Protein AF-A0A2M7J0J9-F1 (afdb_monomer)

Secondary structure (DSSP, 8-state):
--------PPPPHHHHTTSSS-TTTPPPTTT---TTS--SS--TT----S-TTS-PPPHHHHHHHHHHHHHHHHHBTTB-HHHHHHHHHHHHHHHHHHHTT-TTTTPPP---SSHHHHHHHHHHHHHTT-SSPP----S-GGGS-TTS--

Sequence (150 aa):
MQRKVNGASLPPIRQLLVCGGDARIALDPQSGLNKYACRPYPDASLLAFGSSTASVISPAGFAAAEALRERLSQESGTASRAVIYARELQRIRLEL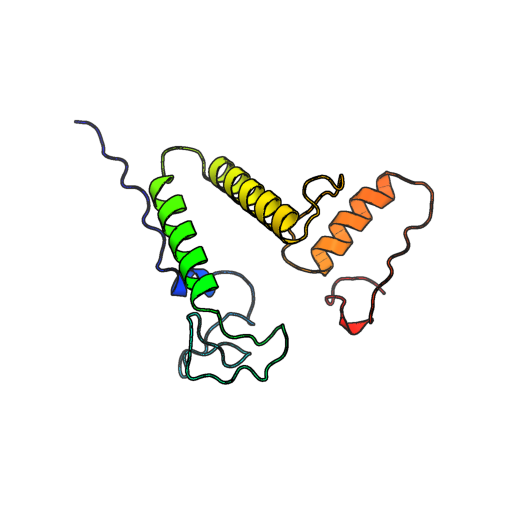LAAFGLADAGVTLEFATSGTDVHTLVARSVANSTDRPLSVVMVAESETGSGVAA

Radius of gyration: 19.51 Å; Cα contacts (8 Å, |Δi|>4): 105; chains: 1; bounding box: 51×47×49 Å

Solvent-accessible surface area (backbone atoms only — not comparable to full-atom values): 9539 Å² total; per-residue (Å²): 135,82,82,77,78,76,48,64,80,67,73,60,59,54,56,54,69,45,54,72,90,56,77,64,51,40,59,41,89,87,80,55,25,22,79,59,74,34,47,69,49,60,54,94,85,62,81,73,84,52,55,96,90,32,60,66,44,45,65,68,58,51,51,53,52,42,53,48,52,52,50,55,31,70,46,39,83,77,58,55,71,66,58,53,50,53,52,54,52,51,50,53,50,52,51,52,30,49,75,71,72,34,68,84,67,83,66,87,85,82,90,59,97,41,70,36,49,44,52,53,52,51,49,59,60,47,61,77,71,46,96,64,86,86,80,86,88,72,97,48,81,84,76,50,41,98,78,55,84,130

Mean predicted aligned error: 8.62 Å

pLDDT: mean 83.48, std 14.24, range [34.88, 97.12]

Foldseek 3Di:
DDPDPQQPQDPDQQVVQLPDDDQQSHADPPQCAGPLREHSAADPPDDPPDDPSNDYQDNVNSVVSRVLSVVSSVCRPVDDPVVSVVVVVVVVQCVVCVVVVNNPVPDDDDDDPAPQRVCVVVCVVVVVVDPDDDDDDDPDPVNDDPNDDD

Structure (mmCIF, N/CA/C/O backbone):
data_AF-A0A2M7J0J9-F1
#
_entry.id   AF-A0A2M7J0J9-F1
#
loop_
_atom_site.group_PDB
_atom_site.id
_atom_site.type_symbol
_atom_site.label_atom_id
_atom_site.label_alt_id
_atom_site.label_comp_id
_atom_site.label_asym_id
_atom_site.label_entity_id
_atom_site.label_seq_id
_ato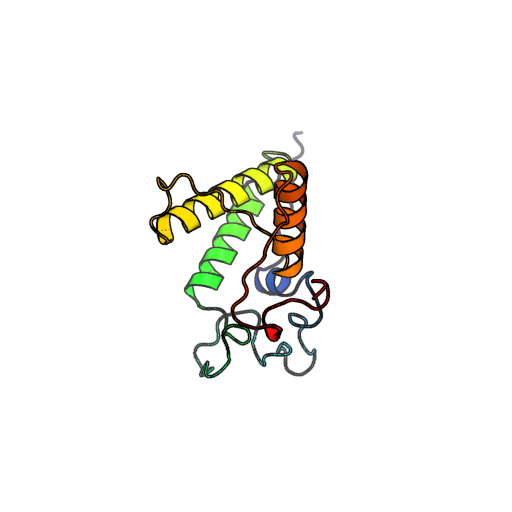m_site.pdbx_PDB_ins_code
_atom_site.Cartn_x
_atom_site.Cartn_y
_atom_site.Cartn_z
_atom_site.occupancy
_atom_site.B_iso_or_equiv
_atom_site.auth_seq_id
_atom_site.auth_comp_id
_atom_site.auth_asym_id
_atom_site.auth_atom_id
_atom_site.pdbx_PDB_model_num
ATOM 1 N N . MET A 1 1 ? 28.838 31.947 2.187 1.00 36.22 1 MET A N 1
ATOM 2 C CA . MET A 1 1 ? 28.745 30.565 1.660 1.00 36.22 1 MET A CA 1
ATOM 3 C C . MET A 1 1 ? 27.575 29.864 2.336 1.00 36.22 1 MET A C 1
ATOM 5 O O . MET A 1 1 ? 27.701 29.430 3.471 1.00 36.22 1 MET A O 1
ATOM 9 N N . GLN A 1 2 ? 26.409 29.843 1.689 1.00 34.88 2 GLN A N 1
ATOM 10 C CA . GLN A 1 2 ? 25.222 29.144 2.191 1.00 34.88 2 GLN A CA 1
ATOM 11 C C . GLN A 1 2 ? 25.369 27.643 1.892 1.00 34.88 2 GLN A C 1
ATOM 13 O O . GLN A 1 2 ? 25.543 27.257 0.737 1.00 34.88 2 GLN A O 1
ATOM 18 N N . ARG A 1 3 ? 25.331 26.792 2.926 1.00 37.47 3 ARG A N 1
ATOM 19 C CA . ARG A 1 3 ? 25.220 25.334 2.763 1.00 37.47 3 ARG A CA 1
ATOM 20 C C . ARG A 1 3 ? 23.847 25.038 2.158 1.00 37.47 3 ARG A C 1
ATOM 22 O O . ARG A 1 3 ? 22.842 25.141 2.852 1.00 37.47 3 ARG A O 1
ATOM 29 N N . LYS A 1 4 ? 23.815 24.660 0.876 1.00 40.94 4 LYS A N 1
ATOM 30 C CA . LYS A 1 4 ? 22.688 23.931 0.283 1.00 40.94 4 LYS A CA 1
ATOM 31 C C . LYS A 1 4 ? 22.451 22.695 1.151 1.00 40.94 4 LYS A C 1
ATOM 33 O O . LYS A 1 4 ? 23.323 21.831 1.247 1.00 40.94 4 LYS A O 1
ATOM 38 N N . VAL A 1 5 ? 21.308 22.639 1.825 1.00 45.62 5 VAL A N 1
ATOM 39 C CA . VAL A 1 5 ? 20.821 21.404 2.436 1.00 45.62 5 VAL A CA 1
ATOM 40 C C . VAL A 1 5 ? 20.497 20.485 1.264 1.00 45.62 5 VAL A C 1
ATOM 42 O O . VAL A 1 5 ? 19.533 20.720 0.542 1.00 45.62 5 VAL A O 1
ATOM 45 N N . ASN A 1 6 ? 21.355 19.498 1.006 1.00 45.56 6 ASN A N 1
ATOM 46 C CA . ASN A 1 6 ? 21.019 18.417 0.089 1.00 45.56 6 ASN A CA 1
ATOM 47 C C . ASN A 1 6 ? 19.781 17.724 0.669 1.00 45.56 6 ASN A C 1
ATOM 49 O O . ASN A 1 6 ? 19.880 17.082 1.715 1.00 45.56 6 ASN A O 1
ATOM 53 N N . GLY A 1 7 ? 18.622 17.900 0.028 1.00 53.41 7 GLY A N 1
ATOM 54 C CA . GLY A 1 7 ? 17.431 17.113 0.332 1.00 53.41 7 GLY A CA 1
ATOM 55 C C . GLY A 1 7 ? 17.807 15.636 0.260 1.00 53.41 7 GLY A C 1
ATOM 56 O O . GLY A 1 7 ? 18.456 15.208 -0.698 1.00 53.41 7 GLY A O 1
ATOM 57 N N . ALA A 1 8 ? 17.497 14.871 1.304 1.00 61.53 8 ALA A N 1
ATOM 58 C CA . ALA A 1 8 ? 17.815 13.454 1.321 1.00 61.53 8 ALA A CA 1
ATOM 59 C C . ALA A 1 8 ? 17.011 12.777 0.204 1.00 61.53 8 ALA A C 1
ATOM 61 O O . ALA A 1 8 ? 15.782 12.779 0.231 1.00 61.53 8 ALA A O 1
ATOM 62 N N . SER A 1 9 ? 17.700 12.239 -0.802 1.00 80.69 9 SER A N 1
ATOM 63 C CA . SER A 1 9 ? 17.045 11.512 -1.888 1.00 80.69 9 SER A CA 1
ATOM 64 C C . SER A 1 9 ? 16.450 10.222 -1.328 1.00 80.69 9 SER A C 1
ATOM 66 O O . SER A 1 9 ? 17.177 9.394 -0.774 1.00 80.69 9 SER A O 1
ATOM 68 N N . LEU A 1 10 ? 15.126 10.061 -1.426 1.00 90.44 10 LEU A N 1
ATOM 69 C CA . LEU A 1 10 ? 14.470 8.823 -1.017 1.00 90.44 10 LEU A CA 1
ATOM 70 C C . LEU A 1 10 ? 14.861 7.676 -1.965 1.00 90.44 10 LEU A C 1
ATOM 72 O O . LEU A 1 10 ? 14.892 7.896 -3.182 1.00 90.44 10 LEU A O 1
ATOM 76 N N . PRO A 1 11 ? 15.095 6.454 -1.444 1.00 94.31 11 PRO A N 1
ATOM 77 C CA . PRO A 1 11 ? 15.365 5.275 -2.265 1.00 94.31 11 PRO A CA 1
ATOM 78 C C . PRO A 1 11 ? 14.294 5.052 -3.342 1.00 94.31 11 PRO A C 1
ATOM 80 O O . PRO A 1 11 ? 13.152 5.454 -3.132 1.00 94.31 11 PRO A O 1
ATOM 83 N N . PRO A 1 12 ? 14.604 4.379 -4.465 1.00 94.56 12 PRO A N 1
ATOM 84 C CA . PRO A 1 12 ? 13.621 4.089 -5.512 1.00 94.56 12 PRO A CA 1
ATOM 85 C C . PRO A 1 12 ? 12.366 3.398 -4.965 1.00 94.56 12 PRO A C 1
ATOM 87 O O . PRO A 1 12 ? 12.473 2.562 -4.064 1.00 94.56 12 PRO A O 1
ATOM 90 N N . ILE A 1 13 ? 11.190 3.668 -5.546 1.00 95.25 13 ILE A N 1
ATOM 91 C CA . ILE A 1 13 ? 9.920 3.167 -4.995 1.00 95.25 13 ILE A CA 1
ATOM 92 C C . ILE A 1 13 ? 9.895 1.642 -4.841 1.00 95.25 13 ILE A C 1
ATOM 94 O O . ILE A 1 13 ? 9.460 1.140 -3.814 1.00 95.25 13 ILE A O 1
ATOM 98 N N . ARG A 1 14 ? 10.479 0.895 -5.787 1.00 94.00 14 ARG A N 1
ATOM 99 C CA . ARG A 1 14 ? 10.580 -0.575 -5.719 1.00 94.00 14 ARG A CA 1
ATOM 100 C C . ARG A 1 14 ? 11.305 -1.083 -4.470 1.00 94.00 14 ARG A C 1
ATOM 102 O O . ARG A 1 14 ? 11.025 -2.185 -4.024 1.00 94.00 14 ARG A O 1
ATOM 109 N N . GLN A 1 15 ? 12.248 -0.303 -3.934 1.00 94.06 15 GLN A N 1
ATOM 110 C CA . GLN A 1 15 ? 12.962 -0.631 -2.702 1.00 94.06 15 GLN A CA 1
ATOM 111 C C . GLN A 1 15 ? 12.122 -0.252 -1.484 1.00 94.06 15 GLN A C 1
ATOM 113 O O . GLN A 1 15 ? 12.082 -1.003 -0.518 1.00 94.06 15 GLN A O 1
ATOM 118 N N . LEU A 1 16 ? 11.435 0.892 -1.533 1.00 94.19 16 LEU A N 1
ATOM 119 C CA . LEU A 1 16 ? 10.538 1.329 -0.462 1.00 94.19 16 LEU A CA 1
ATOM 120 C C . LEU A 1 16 ? 9.347 0.376 -0.282 1.00 94.19 16 LEU A C 1
ATOM 122 O O . LEU A 1 16 ? 8.974 0.097 0.849 1.00 94.19 16 LEU A O 1
ATOM 126 N N . LEU A 1 17 ? 8.803 -0.171 -1.374 1.00 92.88 17 LEU A N 1
ATOM 127 C CA . LEU A 1 17 ? 7.670 -1.107 -1.368 1.00 92.88 17 LEU A CA 1
ATOM 128 C C . LEU A 1 17 ? 7.984 -2.477 -0.747 1.00 92.88 17 LEU A C 1
ATOM 130 O O . LEU A 1 17 ? 7.064 -3.227 -0.439 1.00 92.88 17 LEU A O 1
ATOM 134 N N . VAL A 1 18 ? 9.265 -2.800 -0.564 1.00 93.38 18 VAL A N 1
ATOM 135 C CA . VAL A 1 18 ? 9.733 -4.035 0.095 1.00 93.38 18 VAL A CA 1
ATOM 136 C C . VAL A 1 18 ? 10.514 -3.742 1.375 1.00 93.38 18 VAL A C 1
ATOM 138 O O . VAL A 1 18 ? 11.136 -4.633 1.948 1.00 93.38 18 VAL A O 1
ATOM 141 N N . CYS A 1 19 ? 10.530 -2.478 1.805 1.00 90.31 19 CYS A N 1
ATOM 142 C CA . CYS A 1 19 ? 11.215 -2.042 3.010 1.00 90.31 19 CYS A CA 1
ATOM 143 C C . CYS A 1 19 ? 10.231 -1.986 4.179 1.00 90.31 19 CYS A C 1
ATOM 145 O O . CYS A 1 19 ? 9.129 -1.452 4.059 1.00 90.31 19 CYS A O 1
ATOM 147 N N . GLY A 1 20 ? 10.659 -2.485 5.337 1.00 83.44 20 GLY A N 1
ATOM 148 C CA . GLY A 1 20 ? 9.794 -2.612 6.505 1.00 83.44 20 GLY A CA 1
ATOM 149 C C . GLY A 1 20 ? 8.822 -3.786 6.375 1.00 83.44 20 GLY A C 1
ATOM 150 O O . GLY A 1 20 ? 9.081 -4.735 5.640 1.00 83.44 20 GLY A O 1
ATOM 151 N N . GLY A 1 21 ? 7.719 -3.733 7.122 1.00 82.50 21 GLY A N 1
ATOM 152 C CA . GLY A 1 21 ? 6.697 -4.782 7.112 1.00 82.50 21 GLY A CA 1
ATOM 153 C C . GLY A 1 21 ? 7.185 -6.125 7.668 1.00 82.50 21 GLY A C 1
ATOM 154 O O . GLY A 1 21 ? 8.010 -6.171 8.580 1.00 82.50 21 GLY A O 1
ATOM 155 N N . ASP A 1 22 ? 6.639 -7.216 7.128 1.00 85.50 22 ASP A N 1
ATOM 156 C CA . ASP A 1 22 ? 6.981 -8.589 7.508 1.00 85.50 22 ASP A CA 1
ATOM 157 C C . ASP A 1 22 ? 7.375 -9.447 6.290 1.00 85.50 22 ASP A C 1
ATOM 159 O O . ASP A 1 22 ? 7.451 -8.976 5.153 1.00 85.50 22 ASP A O 1
ATOM 163 N N . ALA A 1 23 ? 7.618 -10.738 6.530 1.00 87.94 23 ALA A N 1
ATOM 164 C CA . ALA A 1 23 ? 8.068 -11.700 5.526 1.00 87.94 23 ALA A CA 1
ATOM 165 C C . ALA A 1 23 ? 7.161 -11.818 4.282 1.00 87.94 23 ALA A C 1
ATOM 167 O O . ALA A 1 23 ? 7.588 -12.375 3.274 1.00 87.94 23 ALA A O 1
ATOM 168 N N . ARG A 1 24 ? 5.921 -11.312 4.317 1.00 87.31 24 ARG A N 1
ATOM 169 C CA . ARG A 1 24 ? 4.997 -11.324 3.174 1.00 87.31 24 ARG A CA 1
ATOM 170 C C . ARG A 1 24 ? 5.457 -10.445 2.016 1.00 87.31 24 ARG A C 1
ATOM 172 O O . ARG A 1 24 ? 5.173 -10.794 0.873 1.00 87.31 24 ARG A O 1
ATOM 179 N N . ILE A 1 25 ? 6.144 -9.335 2.292 1.00 90.38 25 ILE A N 1
ATOM 180 C CA . ILE A 1 25 ? 6.627 -8.405 1.253 1.00 90.38 25 ILE A CA 1
ATOM 181 C C . ILE A 1 25 ? 8.109 -8.594 0.912 1.00 90.38 25 ILE A C 1
ATOM 183 O O . ILE A 1 25 ? 8.595 -8.001 -0.049 1.00 90.38 25 ILE A O 1
ATOM 187 N N . ALA A 1 26 ? 8.820 -9.431 1.672 1.00 92.62 26 ALA A N 1
ATOM 188 C CA .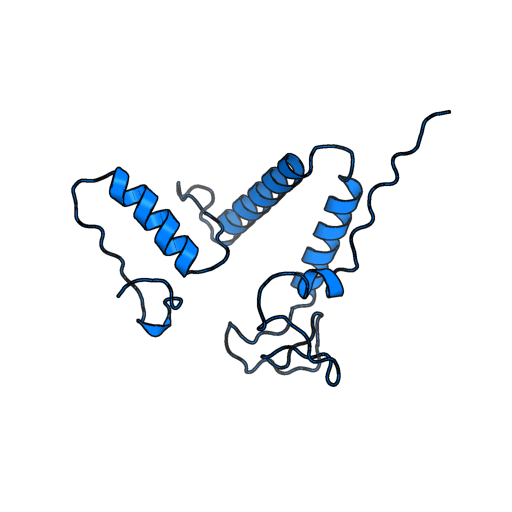 ALA A 1 26 ? 10.205 -9.780 1.391 1.00 92.62 26 ALA A CA 1
ATOM 189 C C . ALA A 1 26 ? 10.309 -10.528 0.053 1.00 92.62 26 ALA A C 1
ATOM 191 O O . ALA A 1 26 ? 9.517 -11.432 -0.221 1.00 92.62 26 ALA A O 1
ATOM 192 N N . LEU A 1 27 ? 11.289 -10.149 -0.769 1.00 94.50 27 LEU A N 1
ATOM 193 C CA . LEU A 1 27 ? 11.556 -10.816 -2.039 1.00 94.50 27 LEU A CA 1
ATOM 194 C C . LEU A 1 27 ? 12.519 -11.978 -1.835 1.00 94.50 27 LEU A C 1
ATOM 196 O O . LEU A 1 27 ? 13.548 -11.834 -1.172 1.00 94.50 27 LEU A O 1
ATOM 200 N N . ASP A 1 28 ? 12.219 -13.098 -2.476 1.00 94.44 28 ASP A N 1
ATOM 201 C CA . ASP A 1 28 ? 13.174 -14.177 -2.652 1.00 94.44 28 ASP A CA 1
ATOM 202 C C . ASP A 1 28 ? 14.327 -13.710 -3.571 1.00 94.44 28 ASP A C 1
ATOM 204 O O . ASP A 1 28 ? 14.064 -13.238 -4.683 1.00 94.44 28 ASP A O 1
ATOM 208 N N . PRO A 1 29 ? 15.604 -13.817 -3.153 1.00 92.88 29 PRO A N 1
ATOM 209 C CA . PRO A 1 29 ? 16.734 -13.320 -3.939 1.00 92.88 29 PRO A CA 1
ATOM 210 C C . PRO A 1 29 ? 16.924 -14.009 -5.295 1.00 92.88 29 PRO A C 1
ATOM 212 O O . PRO A 1 29 ? 17.570 -13.436 -6.170 1.00 92.88 29 PRO A O 1
ATOM 215 N N . GLN A 1 30 ? 16.407 -15.231 -5.469 1.00 94.56 30 GLN A N 1
ATOM 216 C CA . GLN A 1 30 ? 16.564 -15.991 -6.712 1.00 94.56 30 GLN A CA 1
ATOM 217 C C . GLN A 1 30 ? 15.496 -15.617 -7.746 1.00 94.56 30 GLN A C 1
ATOM 219 O O . GLN A 1 30 ? 15.815 -15.346 -8.901 1.00 94.56 30 GLN A O 1
ATOM 224 N N . SER A 1 31 ? 14.231 -15.589 -7.336 1.00 93.31 31 SER A N 1
ATOM 225 C CA . SER A 1 31 ? 13.081 -15.324 -8.205 1.00 93.31 31 SER A CA 1
ATOM 226 C C . SER A 1 31 ? 12.715 -13.840 -8.303 1.00 93.31 31 SER A C 1
ATOM 228 O O . SER A 1 31 ? 12.087 -13.424 -9.277 1.00 93.31 31 SER A O 1
ATOM 230 N N . GLY A 1 32 ? 13.089 -13.028 -7.309 1.00 93.38 32 GLY A N 1
ATOM 231 C CA . GLY A 1 32 ? 12.676 -11.628 -7.195 1.00 93.38 32 GLY A CA 1
ATOM 232 C C . GLY A 1 32 ? 11.188 -11.447 -6.874 1.00 93.38 32 GLY A C 1
ATOM 233 O O . GLY A 1 32 ? 10.649 -10.360 -7.095 1.00 93.38 32 GLY A O 1
ATOM 234 N N . LEU A 1 33 ? 10.522 -12.500 -6.393 1.00 93.50 33 LEU A N 1
ATOM 235 C CA . LEU A 1 33 ? 9.097 -12.525 -6.068 1.00 93.50 33 LEU A CA 1
ATOM 236 C C . LEU A 1 33 ? 8.879 -12.570 -4.554 1.00 93.50 33 LEU A C 1
ATOM 238 O O . LEU A 1 33 ? 9.699 -13.112 -3.816 1.00 93.50 33 LEU A O 1
ATOM 242 N N . ASN A 1 34 ? 7.757 -12.027 -4.091 1.00 92.38 34 ASN A N 1
ATOM 243 C CA . ASN A 1 34 ? 7.327 -12.171 -2.702 1.00 92.38 34 ASN A CA 1
ATOM 244 C C . ASN A 1 34 ? 6.576 -13.500 -2.460 1.00 92.38 34 ASN A C 1
ATOM 246 O O . ASN A 1 34 ? 6.377 -14.298 -3.379 1.00 92.38 34 ASN A O 1
ATOM 250 N N . LYS A 1 35 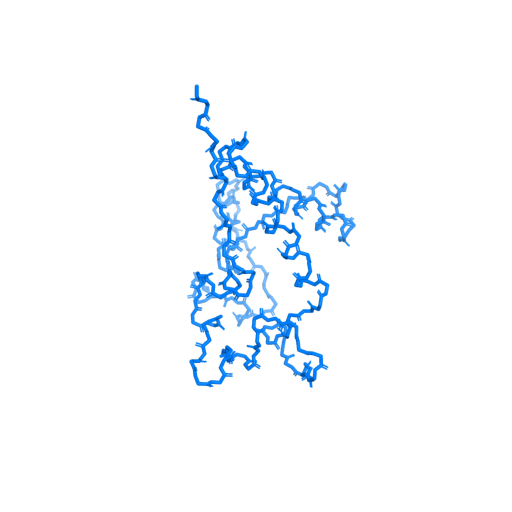? 6.091 -13.728 -1.229 1.00 90.88 35 LYS A N 1
ATOM 251 C CA . LYS A 1 35 ? 5.335 -14.944 -0.848 1.00 90.88 35 LYS A CA 1
ATOM 252 C C . LYS A 1 35 ? 4.058 -15.172 -1.680 1.00 90.88 35 LYS A C 1
ATOM 254 O O . LYS A 1 35 ? 3.539 -16.284 -1.716 1.00 90.88 35 LYS A O 1
ATOM 259 N N . TYR A 1 36 ? 3.570 -14.135 -2.353 1.00 89.75 36 TYR A N 1
ATOM 260 C CA . TYR A 1 36 ? 2.398 -14.160 -3.226 1.00 89.75 36 TYR A CA 1
ATOM 261 C C . TYR A 1 36 ? 2.758 -14.244 -4.715 1.00 89.75 36 TYR A C 1
ATOM 263 O O . TYR A 1 36 ? 1.919 -13.948 -5.562 1.00 89.75 36 TYR A O 1
ATOM 271 N N . ALA A 1 37 ? 4.004 -14.603 -5.042 1.00 90.69 37 ALA A N 1
ATOM 272 C CA . ALA A 1 37 ? 4.521 -14.649 -6.409 1.00 90.69 37 ALA A CA 1
ATOM 273 C C . ALA A 1 37 ? 4.408 -13.303 -7.160 1.00 90.69 37 ALA A C 1
ATOM 275 O O . ALA A 1 37 ? 4.344 -13.269 -8.387 1.00 90.69 37 ALA A O 1
ATOM 276 N N . CYS A 1 38 ? 4.396 -12.184 -6.429 1.00 90.69 38 CYS A N 1
ATOM 277 C CA . CYS A 1 38 ? 4.274 -10.840 -6.987 1.00 90.69 38 CYS A CA 1
ATOM 278 C C . CYS A 1 38 ? 5.610 -10.087 -6.944 1.00 90.69 38 CYS A C 1
ATOM 280 O O . CYS A 1 38 ? 6.411 -10.242 -6.018 1.00 90.69 38 CYS A O 1
ATOM 282 N N . ARG A 1 39 ? 5.821 -9.225 -7.942 1.00 93.12 39 ARG A N 1
ATOM 283 C CA . ARG A 1 39 ? 6.949 -8.286 -8.027 1.00 93.12 39 ARG A CA 1
ATOM 284 C C . ARG A 1 39 ? 6.606 -6.970 -7.315 1.00 93.12 39 ARG A C 1
ATOM 286 O O . ARG A 1 39 ? 5.429 -6.625 -7.223 1.00 93.12 39 ARG A O 1
ATOM 293 N N . PRO A 1 40 ? 7.599 -6.174 -6.871 1.00 94.06 40 PRO A N 1
ATOM 294 C CA . PRO A 1 40 ? 7.356 -4.877 -6.231 1.00 94.06 40 PRO A CA 1
ATOM 295 C C . PRO A 1 40 ? 7.103 -3.751 -7.252 1.00 94.06 40 PRO A C 1
ATOM 297 O O . PRO A 1 40 ? 7.455 -2.596 -7.018 1.00 94.06 40 PRO A O 1
ATOM 300 N N . TYR A 1 41 ? 6.576 -4.093 -8.425 1.00 94.44 41 TYR A N 1
ATOM 301 C CA . TYR A 1 41 ? 6.252 -3.192 -9.526 1.00 94.44 41 TYR A CA 1
ATOM 302 C C . TYR A 1 41 ? 5.194 -3.850 -10.426 1.00 94.44 41 TYR A C 1
ATOM 304 O O . TYR A 1 41 ? 4.972 -5.060 -10.309 1.00 94.44 41 TYR A O 1
ATOM 312 N N . PRO A 1 42 ? 4.535 -3.084 -11.312 1.00 95.06 42 PRO A N 1
ATOM 313 C CA . PRO A 1 42 ? 3.499 -3.619 -12.178 1.00 95.06 42 PRO A CA 1
ATOM 314 C C . PRO A 1 42 ? 4.012 -4.712 -13.107 1.00 95.06 42 PRO A C 1
ATOM 316 O O . PRO A 1 42 ? 5.062 -4.567 -13.733 1.00 95.06 42 PRO A O 1
ATOM 319 N N . ASP A 1 43 ? 3.227 -5.774 -13.234 1.00 92.31 43 ASP A N 1
ATOM 320 C CA . ASP A 1 43 ? 3.469 -6.859 -14.174 1.00 92.31 43 ASP A CA 1
ATOM 321 C C . ASP A 1 43 ? 2.202 -7.096 -14.998 1.00 92.31 43 ASP A C 1
ATOM 323 O O . ASP A 1 43 ? 1.255 -7.733 -14.543 1.00 92.31 43 ASP A O 1
ATOM 327 N N . ALA A 1 44 ? 2.174 -6.544 -16.212 1.00 87.38 44 ALA A N 1
ATOM 328 C CA . ALA A 1 44 ? 1.038 -6.684 -17.122 1.00 87.38 44 ALA A CA 1
ATOM 329 C C . ALA A 1 44 ? 0.900 -8.104 -17.700 1.00 87.38 44 ALA A C 1
ATOM 331 O O . ALA A 1 44 ? -0.128 -8.420 -18.292 1.00 87.38 44 ALA A O 1
ATOM 332 N N . SER A 1 45 ? 1.932 -8.944 -17.557 1.00 87.12 45 SER A N 1
ATOM 333 C CA . SER A 1 45 ? 1.910 -10.332 -18.022 1.00 87.12 45 SER A CA 1
ATOM 334 C C . SER A 1 45 ? 1.346 -11.297 -16.978 1.00 87.12 45 SER A C 1
ATOM 336 O O . SER A 1 45 ? 0.958 -12.414 -17.322 1.00 87.12 45 SER A O 1
ATOM 338 N N . LEU A 1 46 ? 1.261 -10.869 -15.713 1.00 85.62 46 LEU A N 1
ATOM 339 C CA . LEU A 1 46 ? 0.729 -11.690 -14.638 1.00 85.62 46 LEU A CA 1
ATOM 340 C C . LEU A 1 46 ? -0.802 -11.667 -14.647 1.00 85.62 46 LEU A C 1
ATOM 342 O O . LEU A 1 46 ? -1.435 -10.632 -14.442 1.00 85.62 46 LEU A O 1
ATOM 346 N N . LEU A 1 47 ? -1.407 -12.840 -14.817 1.00 83.06 47 LEU A N 1
ATOM 347 C CA . LEU A 1 47 ? -2.843 -13.007 -14.632 1.00 83.06 47 LEU A CA 1
ATOM 348 C C . LEU A 1 47 ? -3.151 -13.112 -13.133 1.00 83.06 47 LEU A C 1
ATOM 350 O O . LEU A 1 47 ? -2.832 -14.109 -12.484 1.00 83.06 47 LEU A O 1
ATOM 354 N N . ALA A 1 48 ? -3.761 -12.067 -12.577 1.00 80.69 48 ALA A N 1
ATOM 355 C CA . ALA A 1 48 ? -4.062 -11.954 -11.153 1.00 80.69 48 ALA A CA 1
ATOM 356 C C . ALA A 1 48 ? -5.316 -12.760 -10.758 1.00 80.69 48 ALA A C 1
ATOM 358 O O . ALA A 1 48 ? -6.365 -12.194 -10.465 1.00 80.69 48 ALA A O 1
ATOM 359 N N . PHE A 1 49 ? -5.197 -14.090 -10.731 1.00 80.06 49 PHE A N 1
ATOM 360 C CA . PHE A 1 49 ? -6.212 -14.997 -10.164 1.00 80.06 49 PHE A CA 1
ATOM 361 C C . PHE A 1 49 ? -6.035 -15.229 -8.649 1.00 80.06 49 PHE A C 1
ATOM 363 O O . PHE A 1 49 ? -6.636 -16.140 -8.081 1.00 80.06 49 PHE A O 1
ATOM 370 N N . GLY A 1 50 ? -5.170 -14.441 -8.003 1.00 75.38 50 GLY A N 1
ATOM 371 C CA . GLY A 1 50 ? -4.936 -14.481 -6.562 1.00 75.38 50 GLY A CA 1
ATOM 372 C C . GLY A 1 50 ? -6.062 -13.829 -5.755 1.00 75.38 50 GLY A C 1
ATOM 373 O O . GLY A 1 50 ? -6.925 -13.136 -6.289 1.00 75.38 50 GLY A O 1
ATOM 374 N N . SER A 1 51 ? -6.045 -14.043 -4.439 1.00 75.81 51 SER A N 1
ATOM 375 C CA . SER A 1 51 ? -6.925 -13.347 -3.494 1.00 75.81 51 SER A CA 1
ATOM 376 C C . SER A 1 51 ? -6.616 -11.844 -3.423 1.00 75.81 51 SER A C 1
ATOM 378 O O . SER A 1 51 ? -5.594 -11.373 -3.922 1.00 75.81 51 SER A O 1
ATOM 380 N N . SER A 1 52 ? -7.446 -11.087 -2.697 1.00 68.81 52 SER A N 1
ATOM 381 C CA . SER A 1 52 ? -7.199 -9.670 -2.370 1.00 68.81 52 SER A CA 1
ATOM 382 C C . SER A 1 52 ? -5.855 -9.416 -1.668 1.00 68.81 52 SER A C 1
ATOM 384 O O . SER A 1 52 ? -5.334 -8.307 -1.719 1.00 68.81 52 SER A O 1
ATOM 386 N N . THR A 1 53 ? -5.277 -10.438 -1.031 1.00 71.12 53 THR A N 1
ATOM 387 C CA . T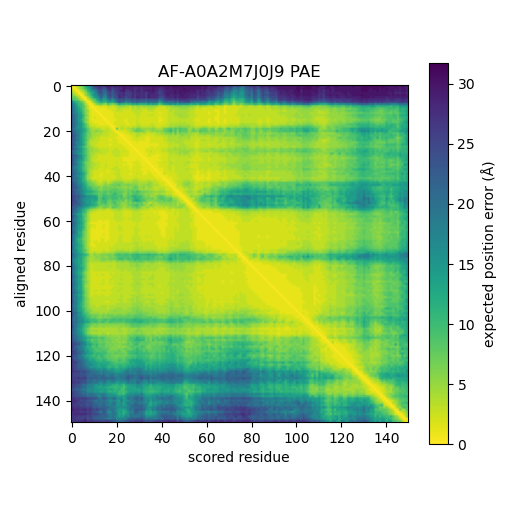HR A 1 53 ? -3.960 -10.395 -0.376 1.00 71.12 53 THR A CA 1
ATOM 388 C C . THR A 1 53 ? -2.799 -10.781 -1.297 1.00 71.12 53 THR A C 1
ATOM 390 O O . THR A 1 53 ? -1.646 -10.557 -0.938 1.00 71.12 53 THR A O 1
ATOM 393 N N . ALA A 1 54 ? -3.090 -11.327 -2.480 1.00 80.19 54 ALA A N 1
ATOM 394 C CA . ALA A 1 54 ? -2.133 -11.789 -3.481 1.00 80.19 54 ALA A CA 1
ATOM 395 C C . ALA A 1 54 ? -2.362 -11.070 -4.824 1.00 80.19 54 ALA A C 1
ATOM 397 O O . ALA A 1 54 ? -2.553 -11.699 -5.865 1.00 80.19 54 ALA A O 1
ATOM 398 N N . SER A 1 55 ? -2.379 -9.735 -4.790 1.00 81.50 55 SER A N 1
ATOM 399 C CA . SER A 1 55 ? -2.611 -8.889 -5.963 1.00 81.50 55 SER A CA 1
ATOM 400 C C . SER A 1 55 ? -1.327 -8.230 -6.463 1.00 81.50 55 SER A C 1
ATOM 402 O O . SER A 1 55 ? -0.580 -7.634 -5.682 1.00 81.50 55 SER A O 1
ATOM 404 N N . VAL A 1 56 ? -1.117 -8.251 -7.781 1.00 89.75 56 VAL A N 1
ATOM 405 C CA . VAL A 1 56 ? -0.068 -7.460 -8.436 1.00 89.75 56 VAL A CA 1
ATOM 406 C C . VAL A 1 56 ? -0.318 -5.965 -8.244 1.00 89.75 56 VAL A C 1
ATOM 408 O O . VAL A 1 56 ? -1.458 -5.499 -8.258 1.00 89.75 56 VAL A O 1
ATOM 411 N N . ILE A 1 57 ? 0.757 -5.193 -8.090 1.00 92.00 57 ILE A N 1
ATOM 412 C CA . ILE A 1 57 ? 0.663 -3.735 -8.016 1.00 92.00 57 ILE A CA 1
ATOM 413 C C . ILE A 1 57 ? 0.183 -3.201 -9.368 1.00 92.00 57 ILE A C 1
ATOM 415 O O . ILE A 1 57 ? 0.781 -3.477 -10.407 1.00 92.00 57 ILE A O 1
ATOM 419 N N . SER A 1 58 ? -0.881 -2.401 -9.368 1.00 92.31 58 SER A N 1
ATOM 420 C CA . SER A 1 58 ? -1.381 -1.793 -10.600 1.00 92.31 58 SER A CA 1
ATOM 421 C C . SER A 1 58 ? -0.437 -0.692 -11.114 1.00 92.31 58 SER A C 1
ATOM 423 O O . SER A 1 58 ? 0.204 -0.007 -10.308 1.00 92.31 58 SER A O 1
ATOM 425 N N . PRO A 1 59 ? -0.376 -0.439 -12.438 1.00 94.62 59 PRO A N 1
ATOM 426 C CA . PRO A 1 59 ? 0.384 0.684 -12.992 1.00 94.62 59 PRO A CA 1
ATOM 427 C C . PRO A 1 59 ? 0.022 2.035 -12.367 1.00 94.62 59 PRO A C 1
ATOM 429 O O . PRO A 1 59 ? 0.908 2.812 -12.020 1.00 94.62 59 PRO A O 1
ATOM 432 N N . ALA A 1 60 ? -1.274 2.287 -12.158 1.00 94.81 60 ALA A N 1
ATOM 433 C CA . ALA A 1 60 ? -1.756 3.517 -11.535 1.00 94.81 60 ALA A CA 1
ATOM 434 C C . ALA A 1 60 ? -1.323 3.634 -10.064 1.00 94.81 60 ALA A C 1
ATOM 436 O O . ALA A 1 60 ? -0.872 4.697 -9.643 1.00 94.81 60 ALA A O 1
ATOM 437 N N . GLY A 1 61 ? -1.401 2.543 -9.293 1.00 94.00 61 GLY A N 1
ATOM 438 C CA . GLY A 1 61 ? -0.958 2.524 -7.898 1.00 94.00 61 GLY A CA 1
ATOM 439 C C . GLY A 1 61 ? 0.547 2.755 -7.765 1.00 94.00 61 GLY A C 1
ATOM 440 O O . GLY A 1 61 ? 0.983 3.536 -6.922 1.00 94.00 61 GLY A O 1
ATOM 441 N N . PHE A 1 62 ? 1.343 2.144 -8.647 1.00 96.50 62 PHE A N 1
ATOM 442 C CA . PHE A 1 62 ? 2.787 2.365 -8.685 1.00 96.50 62 PHE A CA 1
ATOM 443 C C . PHE A 1 62 ? 3.137 3.818 -9.030 1.00 96.50 62 PHE A C 1
ATOM 445 O O . PHE A 1 62 ? 3.961 4.426 -8.351 1.00 96.50 62 PHE A O 1
ATOM 452 N N . ALA A 1 63 ? 2.473 4.400 -10.034 1.00 96.81 63 ALA A N 1
ATOM 453 C CA . ALA A 1 63 ? 2.664 5.800 -10.407 1.00 96.81 63 ALA A CA 1
ATOM 454 C C . ALA A 1 63 ? 2.272 6.765 -9.273 1.00 96.81 63 ALA A C 1
ATOM 456 O O . ALA A 1 63 ? 2.995 7.723 -9.004 1.00 96.81 63 ALA A O 1
ATOM 457 N N . ALA A 1 64 ? 1.173 6.496 -8.562 1.00 96.00 64 ALA A N 1
ATOM 458 C CA . ALA A 1 64 ? 0.760 7.292 -7.407 1.00 96.00 64 ALA A CA 1
ATOM 459 C C . ALA A 1 64 ? 1.787 7.229 -6.261 1.00 96.00 64 ALA A C 1
ATOM 461 O O . ALA A 1 64 ? 2.089 8.248 -5.636 1.00 96.00 64 ALA A O 1
ATOM 462 N N . ALA A 1 65 ? 2.360 6.048 -6.011 1.00 96.06 65 ALA A N 1
ATOM 463 C CA . ALA A 1 65 ? 3.398 5.857 -5.004 1.00 96.06 65 ALA A CA 1
ATOM 464 C C . ALA A 1 65 ? 4.711 6.575 -5.378 1.00 96.06 65 ALA A C 1
ATOM 466 O O . ALA A 1 65 ? 5.346 7.191 -4.521 1.00 96.06 65 ALA A O 1
ATOM 467 N N . GLU A 1 66 ? 5.089 6.560 -6.660 1.00 97.12 66 GLU A N 1
ATOM 468 C CA . GLU A 1 66 ? 6.236 7.312 -7.181 1.00 97.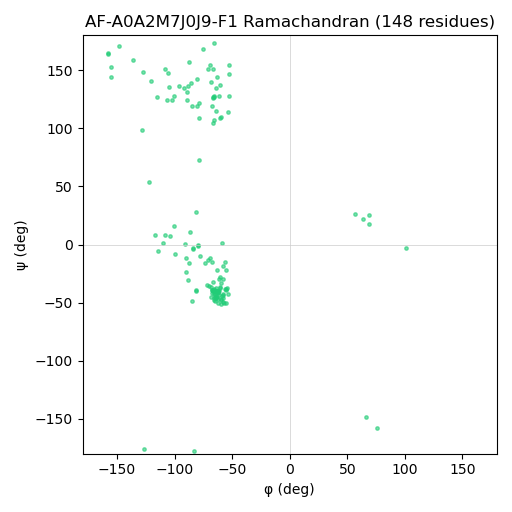12 66 GLU A CA 1
ATOM 469 C C . GLU A 1 66 ? 6.022 8.830 -7.044 1.00 97.12 66 GLU A C 1
ATOM 471 O O . GLU A 1 66 ? 6.879 9.525 -6.499 1.00 97.12 66 GLU A O 1
ATOM 476 N N . ALA A 1 67 ? 4.845 9.339 -7.419 1.00 95.81 67 ALA A N 1
ATOM 477 C CA . ALA A 1 67 ? 4.504 10.755 -7.272 1.00 95.81 67 ALA A CA 1
ATOM 478 C C . ALA A 1 67 ? 4.536 11.216 -5.803 1.00 95.81 67 ALA A C 1
ATOM 480 O O . ALA A 1 67 ? 4.986 12.323 -5.497 1.00 95.81 67 ALA A O 1
ATOM 481 N N . LEU A 1 68 ? 4.093 10.364 -4.870 1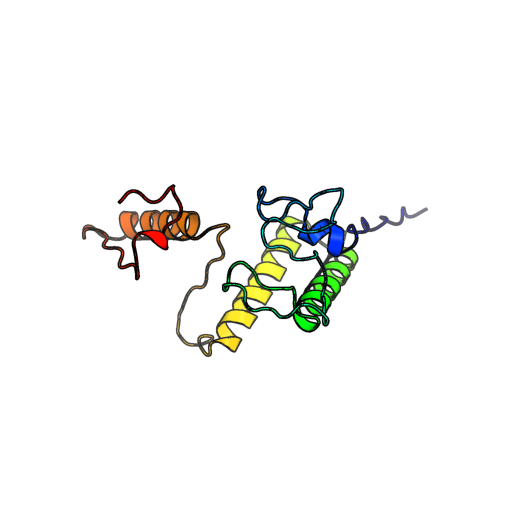.00 95.69 68 LEU A N 1
ATOM 482 C CA . LEU A 1 68 ? 4.226 10.631 -3.438 1.00 95.69 68 LEU A CA 1
ATOM 483 C C . LEU A 1 68 ? 5.702 10.674 -3.015 1.00 95.69 68 LEU A C 1
ATOM 485 O O . LEU A 1 68 ? 6.105 11.596 -2.308 1.00 95.69 68 LEU A O 1
ATOM 489 N N . ARG A 1 69 ? 6.526 9.721 -3.465 1.00 95.25 69 ARG A N 1
ATOM 490 C CA . ARG A 1 69 ? 7.968 9.696 -3.173 1.00 95.25 69 ARG A CA 1
ATOM 491 C C . ARG A 1 69 ? 8.672 10.968 -3.651 1.00 95.25 69 ARG A C 1
ATOM 493 O O . ARG A 1 69 ? 9.504 11.519 -2.925 1.00 95.25 69 ARG A O 1
ATOM 500 N N . GLU A 1 70 ? 8.352 11.441 -4.851 1.00 93.94 70 GLU A N 1
ATOM 501 C CA . GLU A 1 70 ? 8.906 12.682 -5.399 1.00 93.94 70 GLU A CA 1
ATOM 502 C C . GLU A 1 70 ? 8.516 13.891 -4.551 1.00 93.94 70 GLU A C 1
ATOM 504 O O . GLU A 1 70 ? 9.390 14.662 -4.151 1.00 93.94 70 GLU A O 1
ATOM 509 N N . ARG A 1 71 ? 7.235 14.011 -4.187 1.00 92.62 71 ARG A N 1
ATOM 510 C CA . ARG A 1 71 ? 6.740 15.096 -3.329 1.00 92.62 71 ARG A CA 1
ATOM 511 C C . ARG A 1 71 ? 7.417 15.101 -1.959 1.00 92.62 71 ARG A C 1
ATOM 513 O O . ARG A 1 71 ? 7.941 16.126 -1.533 1.00 92.62 71 ARG A O 1
ATOM 520 N N . LEU A 1 72 ? 7.512 13.937 -1.313 1.00 93.75 72 LEU A N 1
ATOM 521 C CA . LEU A 1 72 ? 8.210 13.783 -0.032 1.00 93.75 72 LEU A CA 1
ATOM 522 C C . LEU A 1 72 ? 9.697 14.158 -0.131 1.00 93.75 72 LEU A C 1
ATOM 524 O O . LEU A 1 72 ? 10.253 14.744 0.796 1.00 93.75 72 LEU A O 1
ATOM 528 N N . SER A 1 73 ? 10.342 13.842 -1.257 1.00 91.81 73 SER A N 1
ATOM 529 C CA . SER A 1 73 ? 11.739 14.219 -1.505 1.00 91.81 73 SER A CA 1
ATOM 530 C C . SER A 1 73 ? 11.900 15.734 -1.676 1.00 91.81 73 SER A C 1
ATOM 532 O O . SER A 1 73 ? 12.886 16.297 -1.207 1.00 91.81 73 SER A O 1
ATOM 534 N N . GLN A 1 74 ? 10.932 16.403 -2.312 1.00 90.25 74 GLN A N 1
ATOM 535 C CA . GLN A 1 74 ? 10.919 17.860 -2.496 1.00 90.25 74 GLN A CA 1
ATOM 536 C C . GLN A 1 74 ? 10.630 18.614 -1.192 1.00 90.25 74 GLN A C 1
ATOM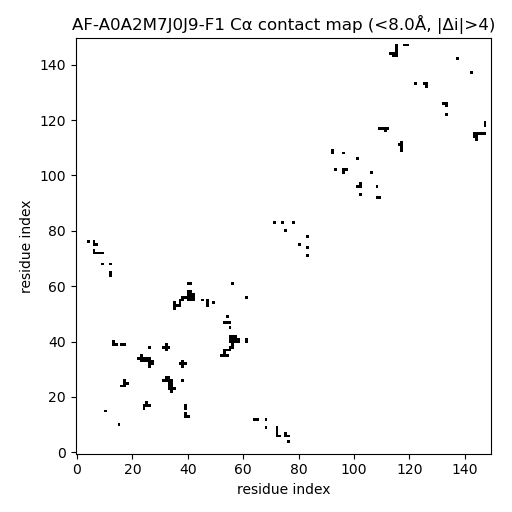 538 O O . GLN A 1 74 ? 11.202 19.675 -0.950 1.00 90.25 74 GLN A O 1
ATOM 543 N N . GLU A 1 75 ? 9.783 18.058 -0.326 1.00 89.12 75 GLU A N 1
ATOM 544 C CA . GLU A 1 75 ? 9.492 18.619 0.997 1.00 89.12 75 GLU A CA 1
ATOM 545 C C . GLU A 1 75 ? 10.598 18.343 2.026 1.00 89.12 75 GLU A C 1
ATOM 547 O O . GLU A 1 75 ? 10.610 18.921 3.117 1.00 89.12 75 GLU A O 1
ATOM 552 N N . SER A 1 76 ? 11.573 17.490 1.699 1.00 84.19 76 SER A N 1
ATOM 553 C CA . SER A 1 76 ? 12.698 17.217 2.586 1.00 84.19 76 SER A CA 1
ATOM 554 C C . SER A 1 76 ? 13.481 18.502 2.879 1.00 84.19 76 SER A C 1
ATOM 556 O O . SER A 1 76 ? 14.223 19.006 2.041 1.00 84.19 76 SER A O 1
ATOM 558 N N . GLY A 1 77 ? 13.379 18.988 4.118 1.00 83.50 77 GLY A N 1
ATOM 559 C CA . GLY A 1 77 ? 14.043 20.210 4.579 1.00 83.50 77 GLY A CA 1
ATOM 560 C C . GLY A 1 77 ? 13.143 21.448 4.634 1.00 83.50 77 GLY A C 1
ATOM 561 O O . GLY A 1 77 ? 13.606 22.483 5.104 1.00 83.50 77 GLY A O 1
ATOM 562 N N . THR A 1 78 ? 11.873 21.357 4.219 1.00 88.12 78 THR A N 1
ATOM 563 C CA . THR A 1 78 ? 10.889 22.452 4.353 1.00 88.12 78 THR A CA 1
ATOM 564 C C . THR A 1 78 ? 10.149 22.407 5.692 1.00 88.12 78 THR A C 1
ATOM 566 O O . THR A 1 78 ? 9.774 23.442 6.240 1.00 88.12 78 THR A O 1
ATOM 569 N N . ALA A 1 79 ? 9.958 21.209 6.244 1.00 90.81 79 ALA A N 1
ATOM 570 C CA . ALA A 1 79 ? 9.335 20.964 7.537 1.00 90.81 79 ALA A CA 1
ATOM 571 C C . ALA A 1 79 ? 9.940 19.719 8.206 1.00 90.81 79 ALA A C 1
ATOM 573 O O . ALA A 1 79 ? 10.715 18.970 7.605 1.00 90.81 79 ALA A O 1
ATOM 574 N N . SER A 1 80 ? 9.592 19.486 9.474 1.00 92.69 80 SER A N 1
ATOM 575 C CA . SER A 1 80 ? 9.989 18.255 10.159 1.00 92.69 80 SER A CA 1
ATOM 576 C C . SER A 1 80 ? 9.293 17.040 9.534 1.00 92.69 80 SER A C 1
ATOM 578 O O . SER A 1 80 ? 8.163 17.126 9.050 1.00 92.69 80 SER A O 1
ATOM 580 N N . ARG A 1 81 ? 9.945 15.873 9.600 1.00 91.62 81 ARG A N 1
ATOM 581 C CA . ARG A 1 81 ? 9.401 14.608 9.070 1.00 91.62 81 ARG A CA 1
ATOM 582 C C . ARG A 1 81 ? 8.012 14.283 9.628 1.00 91.62 81 ARG A C 1
ATOM 584 O O . ARG A 1 81 ? 7.167 13.798 8.889 1.00 91.62 81 ARG A O 1
ATOM 591 N N . ALA A 1 82 ? 7.773 14.577 10.907 1.00 93.50 82 ALA A N 1
ATOM 592 C CA . ALA A 1 82 ? 6.483 14.349 11.555 1.00 93.50 82 ALA A CA 1
ATOM 593 C C . ALA A 1 82 ? 5.369 15.234 10.970 1.00 93.50 82 ALA A C 1
ATOM 595 O O . ALA A 1 82 ? 4.255 14.761 10.767 1.00 93.50 82 ALA A O 1
ATOM 596 N N . VAL A 1 83 ? 5.674 16.497 10.653 1.00 95.06 83 VAL A N 1
ATOM 597 C CA . VAL A 1 83 ? 4.710 17.425 10.042 1.00 95.06 83 VAL A CA 1
ATOM 598 C C . VAL A 1 83 ? 4.367 16.996 8.618 1.00 95.06 83 VAL A C 1
ATOM 600 O O . VAL A 1 83 ? 3.191 16.965 8.266 1.00 95.06 83 VAL A O 1
ATOM 603 N N . ILE A 1 84 ? 5.374 16.631 7.818 1.00 94.94 84 ILE A N 1
ATOM 604 C CA . ILE A 1 84 ? 5.170 16.131 6.448 1.00 94.94 84 ILE A CA 1
ATOM 605 C C . ILE A 1 84 ? 4.311 14.860 6.483 1.00 94.94 84 ILE A C 1
ATOM 607 O O . ILE A 1 84 ? 3.306 14.767 5.783 1.00 94.94 84 ILE A O 1
ATOM 611 N N . TYR A 1 85 ? 4.650 13.919 7.368 1.00 93.31 85 TYR A N 1
ATOM 612 C CA . TYR A 1 85 ? 3.896 12.680 7.552 1.00 93.31 85 TYR A CA 1
ATOM 613 C C . TYR A 1 85 ? 2.429 12.935 7.921 1.00 93.31 85 TYR A C 1
ATOM 615 O O . TYR A 1 85 ? 1.536 12.389 7.280 1.00 93.31 85 TYR A O 1
ATOM 623 N N . ALA A 1 86 ? 2.162 13.795 8.909 1.00 94.38 86 ALA A N 1
ATOM 624 C CA . ALA A 1 86 ? 0.799 14.101 9.339 1.00 94.38 86 ALA A CA 1
ATOM 625 C C . ALA A 1 86 ? -0.042 14.747 8.223 1.00 94.38 86 ALA A C 1
ATOM 627 O O . ALA A 1 86 ? -1.214 14.406 8.061 1.00 94.38 86 ALA A O 1
ATOM 628 N N . ARG A 1 87 ? 0.553 15.649 7.430 1.00 95.31 87 ARG A N 1
ATOM 629 C CA . ARG A 1 87 ? -0.116 16.292 6.286 1.00 95.31 87 ARG A CA 1
ATOM 630 C C . ARG A 1 87 ? -0.472 15.291 5.197 1.00 95.31 87 ARG A C 1
ATOM 632 O O . ARG A 1 87 ? -1.614 15.271 4.748 1.00 95.31 87 ARG A O 1
ATOM 639 N N . GLU A 1 88 ? 0.477 14.447 4.802 1.00 95.25 88 GLU A N 1
ATOM 640 C CA . GLU A 1 88 ? 0.239 13.427 3.779 1.00 95.25 88 GLU A CA 1
ATOM 641 C C . GLU A 1 88 ? -0.789 12.393 4.234 1.00 95.25 88 GLU A C 1
ATOM 643 O O . GLU A 1 88 ? -1.685 12.039 3.470 1.00 95.25 88 GLU A O 1
ATOM 648 N N . LEU A 1 89 ? -0.736 11.977 5.501 1.00 94.94 89 LEU A N 1
ATOM 649 C CA . LEU A 1 89 ? -1.729 11.069 6.064 1.00 94.94 89 LEU A CA 1
ATOM 650 C C . LEU A 1 89 ? -3.131 11.697 6.062 1.00 94.94 89 LEU A C 1
ATOM 652 O O . LEU A 1 89 ? -4.106 11.029 5.722 1.00 94.94 89 LEU A O 1
ATOM 656 N N . GLN A 1 90 ? -3.240 12.991 6.381 1.00 95.75 90 GLN A N 1
ATOM 657 C CA . GLN A 1 90 ? -4.511 13.709 6.315 1.00 95.75 90 GLN A CA 1
ATOM 658 C C . GLN A 1 90 ? -5.024 13.865 4.878 1.00 95.75 90 GLN A C 1
ATOM 660 O O . GLN A 1 90 ? -6.220 13.703 4.647 1.00 95.75 90 GLN A O 1
ATOM 665 N N . ARG A 1 91 ? -4.146 14.130 3.905 1.00 96.06 91 ARG A N 1
ATOM 666 C CA . ARG A 1 91 ? -4.523 14.177 2.485 1.00 96.06 91 ARG A CA 1
ATOM 667 C C . ARG A 1 91 ? -5.107 12.838 2.031 1.00 96.06 91 ARG A C 1
ATOM 669 O O . ARG A 1 91 ? -6.209 12.813 1.494 1.00 96.06 91 ARG A O 1
ATOM 676 N N . ILE A 1 92 ? -4.406 11.735 2.304 1.00 95.50 92 ILE A N 1
ATOM 677 C CA . ILE A 1 92 ? -4.853 10.381 1.934 1.00 95.50 92 ILE A CA 1
ATOM 678 C C . ILE A 1 92 ? -6.183 10.044 2.624 1.00 95.50 92 ILE A C 1
ATOM 680 O O . ILE A 1 92 ? -7.074 9.480 1.995 1.00 95.50 92 ILE A O 1
ATOM 684 N N . ARG A 1 93 ? -6.359 10.433 3.896 1.00 95.44 93 ARG A N 1
ATOM 685 C CA . ARG A 1 93 ? -7.627 10.271 4.628 1.00 95.44 93 ARG A CA 1
ATOM 686 C C . ARG A 1 93 ? -8.799 10.928 3.898 1.00 95.44 93 ARG A C 1
ATOM 688 O O . ARG A 1 93 ? -9.828 10.287 3.701 1.00 95.44 93 ARG A O 1
ATOM 695 N N . LEU A 1 94 ? -8.641 12.191 3.503 1.00 95.31 94 LEU A N 1
ATOM 696 C CA . LEU A 1 94 ? -9.687 12.948 2.811 1.00 95.31 94 LEU A CA 1
ATOM 697 C C . LEU A 1 94 ? -9.981 12.373 1.419 1.00 95.31 94 LEU A C 1
ATOM 699 O O . LEU A 1 94 ? -11.146 12.263 1.046 1.00 95.31 94 LEU A O 1
ATOM 703 N N . GLU A 1 95 ? -8.951 11.952 0.680 1.00 95.38 95 GLU A N 1
ATOM 704 C CA . GLU A 1 95 ? -9.110 11.303 -0.630 1.00 95.38 95 GLU A CA 1
ATOM 705 C C . GLU A 1 95 ? -9.893 9.989 -0.532 1.00 95.38 95 GLU A C 1
ATOM 707 O O . GLU A 1 95 ? -10.795 9.756 -1.336 1.00 95.38 95 GLU A O 1
ATOM 712 N N . LEU A 1 96 ? -9.607 9.155 0.473 1.00 95.31 96 LEU A N 1
ATOM 713 C CA . LEU A 1 96 ? -10.347 7.913 0.700 1.00 95.31 96 LEU A CA 1
ATOM 714 C C . LEU A 1 96 ? -11.802 8.181 1.087 1.00 95.31 96 LEU A C 1
ATOM 716 O O . LEU A 1 96 ? -12.704 7.588 0.500 1.00 95.31 96 LEU A O 1
ATOM 720 N N . LEU A 1 97 ? -12.051 9.094 2.031 1.00 96.12 97 LEU A N 1
ATOM 721 C CA . LEU A 1 97 ? -13.417 9.463 2.417 1.00 96.12 97 LEU A CA 1
ATOM 722 C C . LEU A 1 97 ? -14.220 9.974 1.215 1.00 96.12 97 LEU A C 1
ATOM 724 O O . LEU A 1 97 ? -15.365 9.567 1.032 1.00 96.12 97 LEU A O 1
ATOM 728 N N . ALA A 1 98 ? -13.620 10.812 0.367 1.00 95.56 98 ALA A N 1
ATOM 729 C CA . ALA A 1 98 ? -14.257 11.294 -0.853 1.00 95.56 98 ALA A CA 1
ATOM 730 C C . ALA A 1 98 ? -14.539 10.157 -1.849 1.00 95.56 98 ALA A C 1
ATOM 732 O O . ALA A 1 98 ? -15.649 10.067 -2.368 1.00 95.56 98 ALA A O 1
ATOM 733 N N . ALA A 1 99 ? -13.577 9.255 -2.072 1.00 95.38 99 ALA A N 1
ATOM 734 C CA . ALA A 1 99 ? -13.735 8.115 -2.977 1.00 95.38 99 ALA A CA 1
ATOM 735 C C . ALA A 1 99 ? -14.864 7.158 -2.552 1.00 95.38 99 ALA A C 1
ATOM 737 O O . ALA A 1 99 ? -15.499 6.544 -3.407 1.00 95.38 99 ALA A O 1
ATOM 738 N N . PHE A 1 100 ? -15.142 7.061 -1.248 1.00 95.88 100 PHE A N 1
ATOM 739 C CA . PHE A 1 100 ? -16.253 6.275 -0.703 1.00 95.88 100 PHE A CA 1
ATOM 740 C C . PHE A 1 100 ? -17.564 7.062 -0.532 1.00 95.88 100 PHE A C 1
ATOM 742 O O . PHE A 1 100 ? -18.550 6.491 -0.075 1.00 95.88 100 PHE A O 1
ATOM 749 N N . GLY A 1 101 ? -17.608 8.355 -0.878 1.00 96.31 101 GLY A N 1
ATOM 750 C CA . GLY A 1 101 ? -18.799 9.192 -0.682 1.00 96.31 101 GLY A CA 1
ATOM 751 C C . GLY A 1 101 ? -19.114 9.489 0.791 1.00 96.31 101 GLY A C 1
ATOM 752 O O . GLY A 1 101 ? -20.264 9.733 1.141 1.00 96.31 101 GLY A O 1
ATOM 753 N N . LEU A 1 102 ? -18.101 9.455 1.660 1.00 96.50 102 LEU A N 1
ATOM 754 C CA . LEU A 1 102 ? -18.214 9.619 3.114 1.00 96.50 102 LEU A CA 1
ATOM 755 C C . LEU A 1 102 ? -17.653 10.953 3.628 1.00 96.50 102 LEU A C 1
ATOM 757 O O . LEU A 1 102 ? -17.556 11.143 4.838 1.00 96.50 102 LEU A O 1
ATOM 761 N N . ALA A 1 103 ? -17.280 11.876 2.737 1.00 93.00 103 ALA A N 1
ATOM 762 C CA . ALA A 1 103 ? -16.663 13.153 3.111 1.00 93.00 103 ALA A CA 1
ATOM 763 C C . ALA A 1 103 ? -17.517 13.969 4.103 1.00 93.00 103 ALA A C 1
ATOM 765 O O . ALA A 1 103 ? -16.979 14.514 5.063 1.00 93.00 103 ALA A O 1
ATOM 766 N N . ASP A 1 104 ? -18.840 13.965 3.921 1.00 93.31 104 ASP A N 1
ATOM 767 C CA . ASP A 1 104 ? -19.794 14.707 4.758 1.00 93.31 104 ASP A CA 1
ATOM 768 C C . ASP A 1 104 ? -20.553 13.809 5.751 1.00 93.31 104 ASP A C 1
ATOM 770 O O . ASP A 1 104 ? -21.480 14.248 6.428 1.00 93.31 104 ASP A O 1
ATOM 774 N N . ALA A 1 105 ? -20.172 12.532 5.860 1.00 92.19 105 ALA A N 1
ATOM 775 C CA . ALA A 1 105 ? -20.906 11.543 6.650 1.00 92.19 105 ALA A CA 1
ATOM 776 C C . ALA A 1 105 ? -20.621 11.619 8.165 1.00 92.19 105 ALA A C 1
ATOM 778 O O . ALA A 1 105 ? -21.145 10.809 8.927 1.00 92.19 105 ALA A O 1
ATOM 779 N N . GLY A 1 106 ? -19.762 12.545 8.611 1.00 89.19 106 GLY A N 1
ATOM 780 C CA . GLY A 1 106 ? -19.316 12.617 10.009 1.00 89.19 106 GLY A CA 1
ATOM 781 C C . GLY A 1 106 ? -18.516 11.386 10.455 1.00 89.19 106 GLY A C 1
ATOM 782 O O . GLY A 1 106 ? -18.454 11.089 11.646 1.00 89.19 106 GLY A O 1
ATOM 783 N N . VAL A 1 107 ? -17.934 10.650 9.502 1.00 89.31 107 VAL A N 1
ATOM 784 C CA . VAL A 1 107 ? -17.165 9.425 9.749 1.00 89.31 107 VAL A CA 1
ATOM 785 C C . VAL A 1 107 ? -15.697 9.765 9.983 1.00 89.31 107 VAL A C 1
ATOM 787 O O . VAL A 1 107 ? -15.063 10.447 9.178 1.00 89.31 107 VAL A O 1
ATOM 790 N N . THR A 1 108 ? -15.129 9.217 11.055 1.00 85.88 108 THR A N 1
ATOM 791 C CA . THR A 1 108 ? -13.683 9.247 11.296 1.00 85.88 108 THR A CA 1
ATOM 792 C C . THR A 1 108 ? -13.032 8.029 10.649 1.00 85.88 108 THR A C 1
ATOM 794 O O . THR A 1 108 ? -13.392 6.893 10.950 1.00 85.88 108 THR A O 1
ATOM 797 N N . LEU A 1 109 ? -12.050 8.259 9.778 1.00 89.00 109 LEU A N 1
ATOM 798 C CA . LEU A 1 109 ? -11.212 7.206 9.203 1.00 89.00 109 LEU A CA 1
ATOM 799 C C . LEU A 1 109 ? -9.879 7.182 9.943 1.00 89.00 109 LEU A C 1
ATOM 801 O O . LEU A 1 109 ? -9.210 8.208 10.016 1.00 89.00 109 LEU A O 1
ATOM 805 N N . GLU A 1 110 ? -9.460 6.023 10.443 1.00 87.12 110 GLU A N 1
ATOM 806 C CA . GLU A 1 110 ? -8.135 5.849 11.042 1.00 87.12 110 GLU A CA 1
ATOM 807 C C . GLU A 1 110 ? -7.318 4.791 10.311 1.00 87.12 110 GLU A C 1
ATOM 809 O O . GLU A 1 110 ? -7.836 3.755 9.897 1.00 87.12 110 GLU A O 1
ATOM 814 N N . PHE A 1 111 ? -6.022 5.065 10.154 1.00 87.94 111 PHE A N 1
ATOM 815 C CA . PHE A 1 111 ? -5.077 4.113 9.583 1.00 87.94 111 PHE A CA 1
ATOM 816 C C . PHE A 1 111 ? -4.436 3.295 10.697 1.00 87.94 111 PHE A C 1
ATOM 818 O O . PHE A 1 111 ? -3.960 3.852 11.686 1.00 87.94 111 PHE A O 1
ATOM 825 N N . ALA A 1 112 ? -4.348 1.984 10.500 1.00 85.25 112 ALA A N 1
ATOM 826 C CA . ALA A 1 112 ? -3.565 1.107 11.355 1.00 85.25 112 ALA A CA 1
ATOM 827 C C . ALA A 1 112 ? -2.770 0.109 10.510 1.00 85.25 112 ALA A C 1
ATOM 829 O O . ALA A 1 112 ? -3.097 -0.157 9.353 1.00 85.25 112 ALA A O 1
ATOM 830 N N . THR A 1 113 ? -1.710 -0.439 11.097 1.00 77.19 113 THR A N 1
ATOM 831 C CA . THR A 1 113 ? -0.777 -1.357 10.431 1.00 77.19 113 THR A CA 1
ATOM 832 C C . THR A 1 113 ? -1.342 -2.760 10.211 1.00 77.19 113 THR A C 1
ATOM 834 O O . THR A 1 113 ? -0.803 -3.515 9.403 1.00 77.19 113 THR A O 1
ATOM 837 N N . SER A 1 114 ? -2.431 -3.115 10.895 1.00 74.81 114 SER A N 1
ATOM 838 C CA . SER A 1 114 ? -3.140 -4.383 10.731 1.00 74.81 114 SER A CA 1
ATOM 839 C C . SER A 1 114 ? -4.588 -4.288 11.224 1.00 74.81 114 SER A C 1
ATOM 841 O O . SER A 1 114 ? -4.935 -3.390 11.993 1.00 74.81 114 SER A O 1
ATOM 843 N N . GLY A 1 115 ? -5.430 -5.252 10.838 1.00 75.50 115 GLY A N 1
ATOM 844 C CA . GLY A 1 115 ? -6.791 -5.373 11.377 1.00 75.50 115 GLY A CA 1
ATOM 845 C C . GLY A 1 115 ? -6.819 -5.567 12.899 1.00 75.50 115 GLY A C 1
ATOM 846 O O . GLY A 1 115 ? -7.702 -5.031 13.566 1.00 75.50 115 GLY A O 1
ATOM 847 N N . THR A 1 116 ? -5.819 -6.251 13.466 1.00 77.50 116 THR A N 1
ATOM 848 C CA . THR A 1 116 ? -5.642 -6.398 14.921 1.00 77.50 116 THR A CA 1
ATOM 849 C C . THR A 1 116 ? -5.407 -5.054 15.605 1.00 77.50 116 THR A C 1
ATOM 851 O O . THR A 1 116 ? -5.977 -4.780 16.664 1.00 77.50 116 THR A O 1
ATOM 854 N N . ASP A 1 117 ? -4.590 -4.195 14.993 1.00 81.06 117 ASP A N 1
ATOM 855 C CA . ASP A 1 117 ? -4.302 -2.867 15.534 1.00 81.06 117 ASP A CA 1
ATOM 856 C C . ASP A 1 117 ? -5.552 -1.984 15.498 1.00 81.06 117 ASP A C 1
ATOM 858 O O . ASP A 1 117 ? -5.833 -1.303 16.483 1.00 81.06 117 ASP A O 1
ATOM 862 N N . VAL A 1 118 ? -6.352 -2.055 14.420 1.00 80.12 118 VAL A N 1
ATOM 863 C CA . VAL A 1 118 ? -7.663 -1.378 14.348 1.00 80.12 118 VAL A CA 1
ATOM 864 C C . VAL A 1 118 ? -8.561 -1.830 15.498 1.00 80.12 118 VAL A C 1
ATOM 866 O O . VAL A 1 118 ? -9.088 -0.988 16.223 1.00 80.12 118 VAL A O 1
ATOM 869 N N . HIS A 1 119 ? -8.700 -3.143 15.707 1.00 77.69 119 HIS A N 1
ATOM 870 C CA . HIS A 1 119 ? -9.522 -3.688 16.789 1.00 77.69 119 HIS A CA 1
ATOM 871 C C . HIS A 1 119 ? -9.060 -3.183 18.154 1.00 77.69 119 HIS A C 1
ATOM 873 O O . HIS A 1 119 ? -9.874 -2.720 18.948 1.00 77.69 119 HIS A O 1
ATOM 879 N N . THR A 1 120 ? -7.752 -3.203 18.409 1.00 79.56 120 THR A N 1
ATOM 880 C CA . THR A 1 120 ? -7.181 -2.739 19.680 1.00 79.56 120 THR A CA 1
ATOM 881 C C . THR A 1 120 ? -7.403 -1.241 19.893 1.00 79.56 120 THR A C 1
ATOM 883 O O . THR A 1 120 ? -7.760 -0.822 20.996 1.00 79.56 120 THR A O 1
ATOM 886 N N . LEU A 1 121 ? -7.209 -0.425 18.852 1.00 80.56 121 LEU A N 1
ATOM 887 C CA . LEU A 1 121 ? -7.418 1.024 18.900 1.00 80.56 121 LEU A CA 1
ATOM 888 C C . LEU A 1 121 ? -8.881 1.366 19.195 1.00 80.56 121 LEU A C 1
ATOM 890 O O . LEU A 1 121 ? -9.161 2.125 20.124 1.00 80.56 121 LEU A O 1
ATOM 894 N N . VAL A 1 122 ? -9.811 0.762 18.454 1.00 79.06 122 VAL A N 1
ATOM 895 C CA . VAL A 1 122 ? -11.250 0.992 18.628 1.00 79.06 122 VAL A CA 1
ATOM 896 C C . VAL A 1 122 ? -11.714 0.485 19.989 1.00 79.06 122 VAL A C 1
ATOM 898 O O . VAL A 1 122 ? -12.386 1.221 20.710 1.00 79.06 122 VAL A O 1
ATOM 901 N N . ALA A 1 123 ? -11.305 -0.723 20.390 1.00 79.56 123 ALA A N 1
ATOM 902 C CA . ALA A 1 123 ? -11.689 -1.290 21.676 1.00 79.56 123 ALA A CA 1
ATOM 903 C C . ALA A 1 123 ? -11.250 -0.401 22.841 1.00 79.56 123 ALA A C 1
ATOM 905 O O . ALA A 1 123 ? -12.054 -0.109 23.721 1.00 79.56 123 ALA A O 1
ATOM 906 N N . ARG A 1 124 ? -10.012 0.110 22.818 1.00 76.75 124 ARG A N 1
ATOM 907 C CA . ARG A 1 124 ? -9.516 1.041 23.845 1.00 76.75 124 ARG A CA 1
ATOM 908 C C . ARG A 1 124 ? -10.241 2.384 23.826 1.00 76.75 124 ARG A C 1
ATOM 910 O O . ARG A 1 124 ? -10.494 2.944 24.889 1.00 76.75 124 ARG A O 1
ATOM 917 N N . SER A 1 125 ? -10.575 2.906 22.648 1.00 75.31 125 SER A N 1
ATOM 918 C CA . SER A 1 125 ? -11.296 4.177 22.537 1.00 75.31 125 SER A CA 1
ATOM 919 C C . SER A 1 125 ? -12.726 4.066 23.072 1.00 75.31 125 SER A C 1
ATOM 921 O O . SER A 1 125 ? -13.196 4.962 23.770 1.00 75.31 125 SER A O 1
ATOM 923 N N . VAL A 1 126 ? -13.423 2.967 22.773 1.00 77.75 126 VAL A N 1
ATOM 924 C CA . VAL A 1 126 ? -14.827 2.775 23.163 1.00 77.75 126 VAL A CA 1
ATOM 925 C C . VAL A 1 126 ? -14.954 2.290 24.606 1.00 77.75 126 VAL A C 1
ATOM 927 O O . VAL A 1 126 ? -15.819 2.790 25.316 1.00 77.75 126 VAL A O 1
ATOM 930 N N . ALA A 1 127 ? -14.079 1.395 25.078 1.00 73.19 127 ALA A N 1
ATOM 931 C CA . ALA A 1 127 ? -14.130 0.868 26.448 1.00 73.19 127 ALA A CA 1
ATOM 932 C C . ALA A 1 127 ? -13.985 1.960 27.521 1.00 73.19 127 ALA A C 1
ATOM 934 O O . ALA A 1 127 ? -14.535 1.829 28.606 1.00 73.19 127 ALA A O 1
ATOM 935 N N . ASN A 1 128 ? -13.294 3.060 27.210 1.00 69.12 128 ASN A N 1
ATOM 936 C CA . ASN A 1 128 ? -13.178 4.212 28.110 1.00 69.12 128 ASN A CA 1
ATOM 937 C C . ASN A 1 128 ? -14.361 5.194 28.010 1.00 69.12 128 ASN A C 1
ATOM 939 O O . ASN A 1 128 ? -14.396 6.185 28.735 1.00 69.12 128 ASN A O 1
ATOM 943 N N . SER A 1 129 ? -15.300 4.951 27.094 1.00 74.12 129 SER A N 1
ATOM 944 C CA . SER A 1 129 ? -16.380 5.877 26.734 1.00 74.12 129 SER A CA 1
ATOM 945 C C . SER A 1 129 ? -17.775 5.359 27.105 1.00 74.12 129 SER A C 1
ATOM 947 O O . SER A 1 129 ? -18.760 6.072 26.911 1.00 74.12 129 SER A O 1
ATOM 949 N N . THR A 1 130 ? -17.903 4.119 27.592 1.00 74.25 130 THR A N 1
ATOM 950 C CA . THR A 1 130 ? -19.202 3.523 27.931 1.00 74.25 130 THR A CA 1
ATOM 951 C C . THR A 1 130 ? -19.088 2.419 28.982 1.00 74.25 130 THR A C 1
ATOM 953 O O . THR A 1 130 ? -18.164 1.617 28.941 1.00 74.25 130 THR A O 1
ATOM 956 N N . ASP A 1 131 ? -20.083 2.330 29.871 1.00 77.88 131 ASP A N 1
ATOM 957 C CA . ASP A 1 131 ? -20.253 1.208 30.810 1.00 77.88 131 ASP A CA 1
ATOM 958 C C . ASP A 1 131 ? -20.902 -0.027 30.152 1.00 77.88 131 ASP A C 1
ATOM 960 O O . ASP A 1 131 ? -21.134 -1.049 30.802 1.00 77.88 131 ASP A O 1
ATOM 964 N N . ARG A 1 132 ? -21.256 0.053 28.860 1.00 77.00 132 ARG A N 1
ATOM 965 C CA . ARG A 1 132 ? -21.826 -1.079 28.123 1.00 77.00 132 ARG A CA 1
ATOM 966 C C . ARG A 1 132 ? -20.722 -2.036 27.665 1.00 77.00 132 ARG A C 1
ATOM 968 O O . ARG A 1 132 ? -19.675 -1.576 27.212 1.00 77.00 132 ARG A O 1
ATOM 975 N N . PRO A 1 133 ? -20.963 -3.358 27.697 1.00 73.12 133 PRO A N 1
ATOM 976 C CA . PRO A 1 133 ? -20.008 -4.321 27.168 1.00 73.12 133 PRO A CA 1
ATOM 977 C C . PRO A 1 133 ? -19.784 -4.078 25.670 1.00 73.12 133 PRO A C 1
ATOM 979 O O . PRO A 1 133 ? -20.734 -4.003 24.886 1.00 73.12 133 PRO A O 1
ATOM 982 N N . LEU A 1 134 ? -18.517 -3.950 25.277 1.00 77.00 134 LEU A N 1
ATOM 983 C CA . LEU A 1 134 ? -18.125 -3.811 23.880 1.00 77.00 134 LEU A CA 1
ATOM 984 C C . LEU A 1 134 ? -18.433 -5.113 23.133 1.00 77.00 134 LEU A C 1
ATOM 986 O O . LEU A 1 134 ? -17.992 -6.183 23.543 1.00 77.00 134 LEU A O 1
ATOM 990 N N . SER A 1 135 ? -19.163 -5.014 22.023 1.00 76.62 135 SER A N 1
ATOM 991 C CA . SER A 1 135 ? -19.401 -6.134 21.109 1.00 76.62 135 SER A CA 1
ATOM 992 C C . SER A 1 135 ? -18.764 -5.831 19.760 1.00 76.62 135 SER A C 1
ATOM 994 O O . SER A 1 135 ? -19.025 -4.782 19.172 1.00 76.62 135 SER A O 1
ATOM 996 N N . VAL A 1 136 ? -17.937 -6.752 19.272 1.00 74.19 136 VAL A N 1
ATOM 997 C CA . VAL A 1 136 ? -17.317 -6.681 17.947 1.00 74.19 136 VAL A CA 1
ATOM 998 C C . VAL A 1 136 ? -18.008 -7.708 17.054 1.00 74.19 136 VAL A C 1
ATOM 1000 O O . VAL A 1 136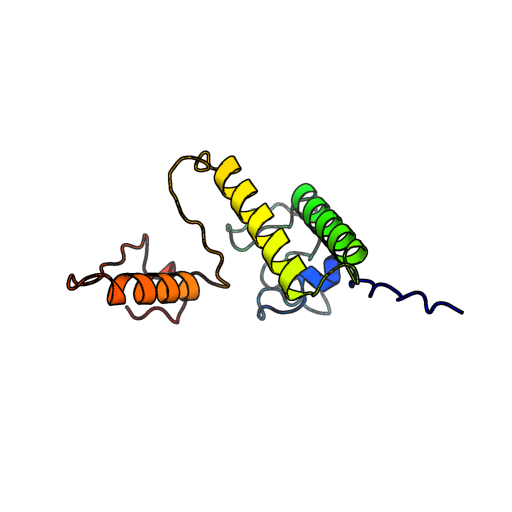 ? -18.062 -8.886 17.396 1.00 74.19 136 VAL A O 1
ATOM 1003 N N . VAL A 1 137 ? -18.548 -7.267 15.916 1.00 75.50 137 VAL A N 1
ATOM 1004 C CA . VAL A 1 137 ? -19.138 -8.157 14.906 1.00 75.50 137 VAL A CA 1
ATOM 1005 C C . VAL A 1 137 ? -18.147 -8.310 13.763 1.00 75.50 137 VAL A C 1
ATOM 1007 O O . VAL A 1 137 ? -17.727 -7.318 13.172 1.00 75.50 137 VAL A O 1
ATOM 1010 N N . MET A 1 138 ? -17.790 -9.551 13.445 1.00 70.19 138 MET A N 1
ATOM 1011 C CA . MET A 1 138 ? -16.851 -9.881 12.373 1.00 70.19 138 MET A CA 1
ATOM 1012 C C . MET A 1 138 ? -17.471 -10.899 11.430 1.00 70.19 138 MET A C 1
ATOM 1014 O O . MET A 1 138 ? -18.281 -11.725 11.844 1.00 70.19 138 MET A O 1
ATOM 1018 N N . VAL A 1 139 ? -17.091 -10.824 10.155 1.00 70.81 139 VAL A N 1
ATOM 1019 C CA . VAL A 1 139 ? -17.674 -11.663 9.098 1.00 70.81 139 VAL A CA 1
ATOM 1020 C C . VAL A 1 139 ? -17.256 -13.130 9.249 1.00 70.81 139 VAL A C 1
ATOM 1022 O O . VAL A 1 139 ? -18.070 -14.017 9.008 1.00 70.81 139 VAL A O 1
ATOM 1025 N N . ALA A 1 140 ? -16.021 -13.393 9.687 1.00 66.62 140 ALA A N 1
ATOM 1026 C CA . ALA A 1 140 ? -15.537 -14.725 10.042 1.00 66.62 140 ALA A CA 1
ATOM 1027 C C . ALA A 1 140 ? -14.372 -14.634 11.041 1.00 66.62 140 ALA A C 1
ATOM 1029 O O . ALA A 1 140 ? -13.622 -13.660 11.039 1.00 66.62 140 ALA A O 1
ATOM 1030 N N . GLU A 1 141 ? -14.189 -15.671 11.861 1.00 61.94 141 GLU A N 1
ATOM 1031 C CA . GLU A 1 141 ? -13.085 -15.782 12.832 1.00 61.94 141 GLU A CA 1
ATOM 1032 C C . GLU A 1 141 ? -11.707 -15.630 12.161 1.00 61.94 141 GLU A C 1
ATOM 1034 O O . GLU A 1 141 ? -10.824 -14.941 12.670 1.00 61.94 141 GLU A O 1
ATOM 1039 N N . SER A 1 142 ? -11.553 -16.186 10.954 1.00 60.19 142 SER A N 1
ATOM 1040 C CA . SER A 1 142 ? -10.322 -16.132 10.156 1.00 60.19 142 SER A CA 1
ATOM 1041 C C . SER A 1 142 ? -9.967 -14.748 9.603 1.00 60.19 142 SER A C 1
ATOM 1043 O O . SER A 1 142 ? -8.865 -14.573 9.092 1.00 60.19 142 SER A O 1
ATOM 1045 N N . GLU A 1 143 ? -10.881 -13.777 9.675 1.00 60.94 143 GLU A N 1
ATOM 1046 C CA . GLU A 1 143 ? -10.626 -12.383 9.280 1.00 60.94 143 GLU A CA 1
ATOM 1047 C C . GLU A 1 143 ? -9.962 -11.577 10.414 1.00 60.94 143 GLU A C 1
ATOM 1049 O O . GLU A 1 143 ? -9.593 -10.414 10.231 1.00 60.94 143 GLU A O 1
ATOM 1054 N N . THR A 1 144 ? -9.770 -12.187 11.591 1.00 60.22 144 THR A N 1
ATOM 1055 C CA . THR A 1 144 ? -8.949 -11.605 12.656 1.00 60.22 144 THR A CA 1
ATOM 1056 C C . THR A 1 144 ? -7.482 -11.941 12.491 1.00 60.22 144 THR A C 1
ATOM 1058 O O . THR A 1 144 ? -7.096 -13.065 12.172 1.00 60.22 144 THR A O 1
ATOM 1061 N N . GLY A 1 145 ? -6.620 -10.956 12.747 1.00 57.81 145 GLY A N 1
ATOM 1062 C CA . GLY A 1 145 ? -5.212 -11.259 12.952 1.00 57.81 145 GLY A CA 1
ATOM 1063 C C . GLY A 1 145 ? -5.023 -12.003 14.275 1.00 57.81 145 GLY A C 1
ATOM 1064 O O . GLY A 1 145 ? -5.784 -11.812 15.220 1.00 57.81 145 GLY A O 1
ATOM 1065 N N . SER A 1 146 ? -3.953 -12.793 14.374 1.00 58.00 146 SER A N 1
ATOM 1066 C CA . SER A 1 146 ? -3.647 -13.701 15.497 1.00 58.00 146 SER A CA 1
ATOM 1067 C C . SER A 1 146 ? -3.506 -13.056 16.888 1.00 58.00 146 SER A C 1
ATOM 1069 O O . SER A 1 146 ? -3.146 -13.740 17.840 1.00 58.00 146 SER A O 1
ATOM 1071 N N . GLY A 1 147 ? -3.693 -11.740 17.003 1.00 57.69 147 GLY A N 1
ATOM 1072 C CA . GLY A 1 147 ? -3.615 -10.983 18.252 1.00 57.69 147 GLY A CA 1
ATOM 1073 C C . GLY A 1 147 ? -4.961 -10.458 18.755 1.00 57.69 147 GLY A C 1
ATOM 1074 O O . GLY A 1 147 ? -4.980 -9.766 19.769 1.00 57.69 147 GLY A O 1
ATOM 1075 N N . VAL A 1 148 ? -6.071 -10.741 18.066 1.00 57.66 148 VAL A N 1
ATOM 1076 C CA . VAL A 1 148 ? -7.415 -10.456 18.584 1.00 57.66 148 VAL A CA 1
ATOM 1077 C C . VAL A 1 148 ? -7.819 -11.637 19.464 1.00 57.66 148 VAL A C 1
ATOM 1079 O O . VAL A 1 148 ? -7.848 -12.771 18.995 1.00 57.66 148 VAL A O 1
ATOM 1082 N N . ALA A 1 149 ? -8.068 -11.390 20.751 1.00 55.91 149 ALA A N 1
ATOM 1083 C CA . ALA A 1 149 ? -8.623 -12.417 21.628 1.00 55.91 149 ALA A CA 1
ATOM 1084 C C . ALA A 1 149 ? -10.043 -12.760 21.151 1.00 55.91 149 ALA A C 1
ATOM 1086 O O . ALA A 1 149 ? -10.840 -11.843 20.940 1.00 55.91 149 ALA A O 1
ATOM 1087 N N . ALA A 1 150 ? -10.307 -14.054 20.946 1.00 51.06 150 ALA A N 1
ATOM 1088 C CA . ALA A 1 150 ? -11.641 -14.580 20.665 1.00 51.06 150 ALA A CA 1
ATOM 1089 C C . ALA A 1 150 ? -12.582 -14.389 21.864 1.00 51.06 150 ALA A C 1
ATOM 1091 O O . ALA A 1 150 ? -12.093 -14.490 23.016 1.00 51.06 150 ALA A O 1
#